Protein AF-A0A7S1M9E7-F1 (afdb_monomer)

Mean predicted aligned error: 18.15 Å

Organism: Alexandrium catenella (NCBI:txid2925)

Structure (mmCIF, N/CA/C/O backbone):
data_AF-A0A7S1M9E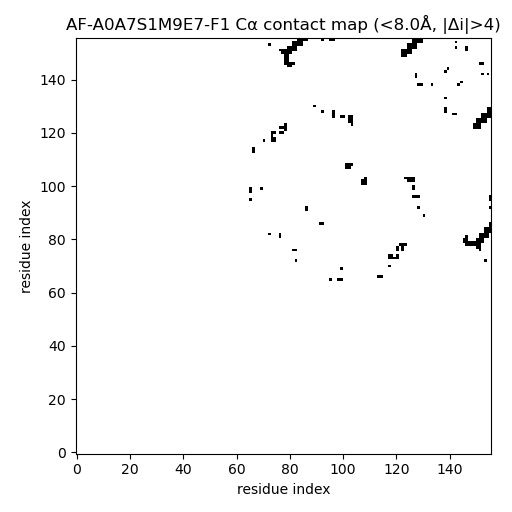7-F1
#
_entry.id   AF-A0A7S1M9E7-F1
#
loop_
_atom_site.group_PDB
_atom_site.id
_atom_site.type_symbol
_atom_site.label_atom_id
_atom_site.label_alt_id
_atom_site.label_comp_id
_atom_site.label_asym_id
_atom_site.label_entity_id
_atom_site.label_seq_id
_atom_site.pdbx_PDB_ins_code
_atom_site.Cartn_x
_atom_site.Cartn_y
_atom_site.Cartn_z
_atom_site.occupancy
_atom_site.B_iso_or_equiv
_atom_site.auth_seq_id
_atom_site.auth_comp_id
_atom_site.auth_asym_id
_atom_site.auth_atom_id
_atom_site.pdbx_PDB_model_num
ATOM 1 N N . GLY A 1 1 ? -31.223 43.263 -44.272 1.00 35.81 1 GLY A N 1
ATOM 2 C CA . GLY A 1 1 ? -32.328 42.816 -43.407 1.00 35.81 1 GLY A CA 1
ATOM 3 C C . GLY A 1 1 ? -31.852 42.963 -41.985 1.00 35.81 1 GLY A C 1
ATOM 4 O O . GLY A 1 1 ? -30.762 42.489 -41.713 1.00 35.81 1 GLY A O 1
ATOM 5 N N . THR A 1 2 ? -32.439 43.875 -41.202 1.00 35.94 2 THR A N 1
ATOM 6 C CA . THR A 1 2 ? -33.563 43.584 -40.271 1.00 35.94 2 THR A CA 1
ATOM 7 C C . THR A 1 2 ? -33.089 42.594 -39.204 1.00 35.94 2 THR A C 1
ATOM 9 O O . THR A 1 2 ? -32.901 41.430 -39.528 1.00 35.94 2 THR A O 1
ATOM 12 N N . GLY A 1 3 ? -32.706 43.029 -38.003 1.00 32.06 3 GLY A N 1
ATOM 13 C CA . GLY A 1 3 ? -33.583 43.596 -36.960 1.00 32.06 3 GLY A CA 1
ATOM 14 C C . GLY A 1 3 ? -33.792 42.491 -35.898 1.00 32.06 3 GLY A C 1
ATOM 15 O O . GLY A 1 3 ? -33.941 41.343 -36.288 1.00 32.06 3 GLY A O 1
ATOM 16 N N . GLY A 1 4 ? -33.756 42.703 -34.584 1.00 35.19 4 GLY A N 1
ATOM 17 C CA . GLY A 1 4 ? -33.837 43.937 -33.820 1.00 35.19 4 GLY A CA 1
ATOM 18 C C . GLY A 1 4 ? -33.342 43.794 -32.372 1.00 35.19 4 GLY A C 1
ATOM 19 O O . GLY A 1 4 ? -32.765 42.785 -31.974 1.00 35.19 4 GLY A O 1
ATOM 20 N N . GLN A 1 5 ? -33.543 44.899 -31.668 1.00 36.22 5 GLN A N 1
ATOM 21 C CA . GLN A 1 5 ? -33.181 45.273 -30.303 1.00 36.22 5 GLN A CA 1
ATOM 22 C C . GLN A 1 5 ? -34.168 44.775 -29.223 1.00 36.22 5 GLN A C 1
ATOM 24 O O . GLN A 1 5 ? -35.318 44.502 -29.551 1.00 36.22 5 GLN A O 1
ATOM 29 N N . 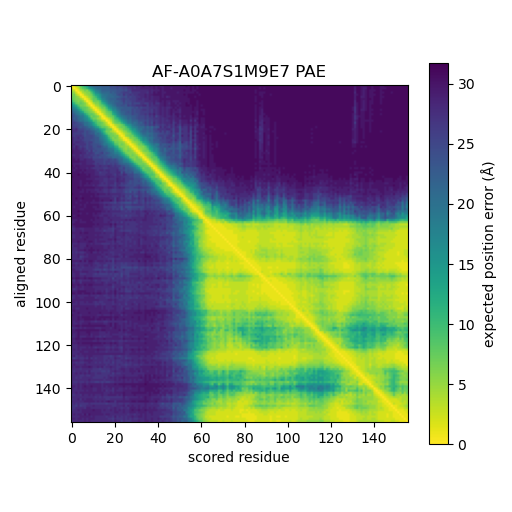GLU A 1 6 ? -33.691 44.852 -27.963 1.00 35.62 6 GLU A N 1
ATOM 30 C CA . GLU A 1 6 ? -34.425 45.182 -26.706 1.00 35.62 6 GLU A CA 1
ATOM 31 C C . GLU A 1 6 ? -35.397 44.110 -26.137 1.00 35.62 6 GLU A C 1
ATOM 33 O O . GLU A 1 6 ? -35.959 43.329 -26.889 1.00 35.62 6 GLU A O 1
ATOM 38 N N . ALA A 1 7 ? -35.634 43.931 -24.826 1.00 38.28 7 ALA A N 1
ATOM 39 C CA . ALA A 1 7 ? -35.449 44.745 -23.615 1.00 38.28 7 ALA A CA 1
ATOM 40 C C . ALA A 1 7 ? -35.492 43.857 -22.330 1.00 38.28 7 ALA A C 1
ATOM 42 O O . ALA A 1 7 ? -35.950 42.723 -22.412 1.00 38.28 7 ALA A O 1
ATOM 43 N N . GLU A 1 8 ? -35.023 44.416 -21.197 1.00 33.59 8 GLU A N 1
ATOM 44 C CA . GLU A 1 8 ? -35.604 44.435 -19.816 1.00 33.59 8 GLU A CA 1
ATOM 45 C C . GLU A 1 8 ? -36.246 43.154 -19.217 1.00 33.59 8 GLU A C 1
ATOM 47 O O . GLU A 1 8 ? -37.027 42.479 -19.863 1.00 33.59 8 GLU A O 1
ATOM 52 N N . GLY A 1 9 ? -36.062 42.746 -17.955 1.00 32.44 9 GLY A N 1
ATOM 53 C CA . GLY A 1 9 ? -35.545 43.344 -16.717 1.00 32.44 9 GLY A CA 1
ATOM 54 C C . GLY A 1 9 ? -35.519 42.262 -15.602 1.00 32.44 9 GLY A C 1
ATOM 55 O O . GLY A 1 9 ? -35.697 41.083 -15.912 1.00 32.44 9 GLY A O 1
ATOM 56 N N . PRO A 1 10 ? -35.242 42.610 -14.329 1.00 44.31 10 PRO A N 1
ATOM 57 C CA . PRO A 1 10 ? -35.042 41.654 -13.236 1.00 44.31 10 PRO A CA 1
ATOM 58 C C . PRO A 1 10 ? -36.361 41.319 -12.524 1.00 44.31 10 PRO A C 1
ATOM 60 O O . PRO A 1 10 ? -37.152 42.221 -12.269 1.00 44.31 10 PRO A O 1
ATOM 63 N N . GLU A 1 11 ? -36.569 40.058 -12.136 1.00 40.59 11 GLU A N 1
ATOM 64 C CA . GLU A 1 11 ? -37.666 39.680 -11.235 1.00 40.59 11 GLU A CA 1
ATOM 65 C C . GLU A 1 11 ? -37.175 38.842 -10.050 1.00 40.59 11 GLU A C 1
ATOM 67 O O . GLU A 1 11 ? -36.271 38.008 -10.142 1.00 40.59 11 GLU A O 1
ATOM 72 N N . GLU A 1 12 ? -37.773 39.200 -8.922 1.00 37.47 12 GLU A N 1
ATOM 73 C CA . GLU A 1 12 ? -37.492 38.875 -7.536 1.00 37.47 12 GLU A CA 1
ATOM 74 C C . GLU A 1 12 ? -37.941 37.467 -7.110 1.00 37.47 12 GLU A C 1
ATOM 76 O O . GLU A 1 12 ? -38.745 36.808 -7.758 1.00 37.47 12 GLU A O 1
ATOM 81 N N . GLU A 1 13 ? -37.435 37.082 -5.934 1.00 35.81 13 GLU A N 1
ATOM 82 C CA . GLU A 1 13 ? -38.103 36.261 -4.915 1.00 35.81 13 GLU A CA 1
ATOM 83 C C . GLU A 1 13 ? -38.623 34.859 -5.278 1.00 35.81 13 GLU A C 1
ATOM 85 O O . GLU A 1 13 ? -39.686 34.676 -5.857 1.00 35.81 13 GLU A O 1
ATOM 90 N N . GLN A 1 14 ? -37.988 33.849 -4.670 1.00 38.19 14 GLN A N 1
ATOM 91 C CA . GLN A 1 14 ? -38.665 33.065 -3.626 1.00 38.19 14 GLN A CA 1
ATOM 92 C C . GLN A 1 14 ? -37.669 32.204 -2.837 1.00 38.19 14 GLN A C 1
ATOM 94 O O . GLN A 1 14 ? -37.170 31.179 -3.296 1.00 38.19 14 GLN A O 1
ATOM 99 N N . ARG A 1 15 ? -37.406 32.623 -1.594 1.00 45.91 15 ARG A N 1
ATOM 100 C CA . ARG A 1 15 ? -37.022 31.718 -0.505 1.00 45.91 15 ARG A CA 1
ATOM 101 C C . ARG A 1 15 ? -38.308 31.127 0.083 1.00 45.91 15 ARG A C 1
ATOM 103 O O . ARG A 1 15 ? -39.185 31.907 0.441 1.00 45.91 15 ARG A O 1
ATOM 110 N N . PRO A 1 16 ? -38.381 29.815 0.337 1.00 40.53 16 PRO A N 1
ATOM 111 C CA . PRO A 1 16 ? -39.113 29.280 1.475 1.00 40.53 16 PRO A CA 1
ATOM 112 C C . PRO A 1 16 ? -38.089 28.993 2.585 1.00 40.53 16 PRO A C 1
ATOM 114 O O . PRO A 1 16 ? -37.098 28.299 2.386 1.00 40.53 16 PRO A O 1
ATOM 117 N N . ALA A 1 17 ? -38.127 29.752 3.673 1.00 39.59 17 ALA A N 1
ATOM 118 C CA . ALA A 1 17 ? -39.003 29.549 4.828 1.00 39.59 17 ALA A CA 1
ATOM 119 C C . ALA A 1 17 ? -38.323 28.646 5.868 1.00 39.59 17 ALA A C 1
ATOM 121 O O . ALA A 1 17 ? -38.347 27.420 5.826 1.00 39.59 17 ALA A O 1
ATOM 122 N N . ARG A 1 18 ? -37.678 29.367 6.783 1.00 38.03 18 ARG A N 1
ATOM 123 C CA . ARG A 1 18 ? -37.315 29.028 8.154 1.00 38.03 18 ARG A CA 1
ATOM 124 C C . ARG A 1 18 ? -38.392 28.125 8.780 1.00 38.03 18 ARG A C 1
ATOM 126 O O . ARG A 1 18 ? -39.527 28.554 8.940 1.00 38.03 18 ARG A O 1
ATOM 133 N N . GLY A 1 19 ? -38.032 26.887 9.103 1.00 37.19 19 GLY A N 1
ATOM 134 C CA . GLY A 1 19 ? -38.812 26.040 10.001 1.00 37.19 19 GLY A CA 1
ATOM 135 C C . GLY A 1 19 ? -38.362 26.309 11.428 1.00 37.19 19 GLY A C 1
ATOM 136 O O . GLY A 1 19 ? -37.414 25.689 11.900 1.00 37.19 19 GLY A O 1
ATOM 137 N N . GLU A 1 20 ? -38.993 27.293 12.060 1.00 35.62 20 GLU A N 1
ATOM 138 C CA . GLU A 1 20 ? -39.000 27.481 13.509 1.00 35.62 20 GLU A CA 1
ATOM 139 C C . GLU A 1 20 ? -39.679 26.254 14.138 1.00 35.62 20 GLU A C 1
ATOM 141 O O . GLU A 1 20 ? -40.846 25.986 13.863 1.00 35.62 20 GLU A O 1
ATOM 146 N N . PHE A 1 21 ? -38.946 25.473 14.936 1.00 39.34 21 PHE A N 1
ATOM 147 C CA . PHE A 1 21 ? -39.576 24.626 15.947 1.00 39.34 21 PHE A CA 1
ATOM 148 C C . PHE A 1 21 ? -39.706 25.494 17.193 1.00 39.34 21 PHE A C 1
ATOM 150 O O . PHE A 1 21 ? -38.745 25.678 17.938 1.00 39.34 21 PHE A O 1
ATOM 157 N N . ASP A 1 22 ? -40.879 26.112 17.283 1.00 38.34 22 ASP A N 1
ATOM 158 C CA . ASP A 1 22 ? -41.375 26.884 18.412 1.00 38.34 22 ASP A CA 1
ATOM 159 C C . ASP A 1 22 ? -41.719 25.956 19.585 1.00 38.34 22 ASP A C 1
ATOM 161 O O . ASP A 1 22 ? -42.107 24.795 19.412 1.00 38.34 22 ASP A O 1
ATOM 165 N N . ASP A 1 23 ? -41.502 26.531 20.758 1.00 43.00 23 ASP A N 1
ATOM 166 C CA . ASP A 1 23 ? -41.667 26.059 22.119 1.00 43.00 23 ASP A CA 1
ATOM 167 C C . ASP A 1 23 ? -42.886 25.181 22.420 1.00 43.00 23 ASP A C 1
ATOM 169 O O . ASP A 1 23 ? -44.011 25.442 21.998 1.00 43.00 23 ASP A O 1
ATOM 173 N N . SER A 1 24 ? -42.669 24.203 23.304 1.00 41.50 24 SER A N 1
ATOM 174 C CA . SER A 1 24 ? -43.598 23.878 24.396 1.00 41.50 24 SER A CA 1
ATOM 175 C C . SER A 1 24 ? -42.874 23.041 25.456 1.00 41.50 24 SER A C 1
ATOM 177 O O . SER A 1 24 ? -42.888 21.811 25.423 1.00 41.50 24 SER A O 1
ATOM 179 N N . ASP A 1 25 ? -42.236 23.736 26.395 1.00 44.47 25 ASP A N 1
ATOM 180 C CA . ASP A 1 25 ? -42.210 23.331 27.807 1.00 44.47 25 ASP A CA 1
ATOM 181 C C . ASP A 1 25 ? -43.653 23.468 28.351 1.00 44.47 25 ASP A C 1
ATOM 183 O O . ASP A 1 25 ? -44.397 24.337 27.872 1.00 44.47 25 ASP A O 1
ATOM 187 N N . PRO A 1 26 ? -44.101 22.641 29.310 1.00 43.59 26 PRO A N 1
ATOM 188 C CA . PRO A 1 26 ? -44.196 23.264 30.623 1.00 43.59 26 PRO A CA 1
ATOM 189 C C . PRO A 1 26 ? -43.911 22.343 31.822 1.00 43.59 26 PRO A C 1
ATOM 191 O O . PRO A 1 26 ? -44.320 21.181 31.884 1.00 43.59 26 PRO A O 1
ATOM 194 N N . SER A 1 27 ? -43.342 23.025 32.813 1.00 40.81 27 SER A N 1
ATOM 195 C CA . SER A 1 27 ? -43.774 23.157 34.211 1.00 40.81 27 SER A CA 1
ATOM 196 C C . SER A 1 27 ? -43.060 22.306 35.254 1.00 40.81 27 SER A C 1
ATOM 198 O O . SER A 1 27 ? -43.337 21.127 35.465 1.00 40.81 27 SER A O 1
ATOM 200 N N . GLU A 1 28 ? -42.177 23.022 35.949 1.00 42.78 28 GLU A N 1
ATOM 201 C CA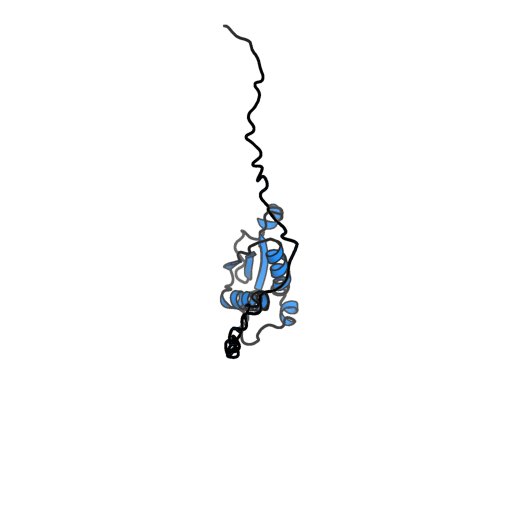 . GLU A 1 28 ? -42.024 23.053 37.402 1.00 42.78 28 GLU A CA 1
ATOM 202 C C . GLU A 1 28 ? -43.366 22.864 38.135 1.00 42.78 28 GLU A C 1
ATOM 204 O O . GLU A 1 28 ? -44.344 23.532 37.808 1.00 42.78 28 GLU A O 1
ATOM 209 N N . ASP A 1 29 ? -43.379 22.006 39.156 1.00 38.56 29 ASP A N 1
ATOM 210 C CA . ASP A 1 29 ? -44.375 22.030 40.229 1.00 38.56 29 ASP A CA 1
ATOM 211 C C . ASP A 1 29 ? -43.609 22.123 41.559 1.00 38.56 29 ASP A C 1
ATOM 213 O O . ASP A 1 29 ? -42.897 21.193 41.957 1.00 38.56 29 ASP A O 1
ATOM 217 N N . GLU A 1 30 ? -43.731 23.279 42.210 1.00 44.78 30 GLU A N 1
ATOM 218 C CA . GLU A 1 30 ? -43.391 23.535 43.611 1.00 44.78 30 GLU A CA 1
ATOM 219 C C . GLU A 1 30 ? -44.683 23.557 44.455 1.00 44.78 30 GLU A C 1
ATOM 221 O O . GLU A 1 30 ? -45.705 24.055 43.985 1.00 44.78 30 GLU A O 1
ATOM 226 N N . GLU A 1 31 ? -44.560 23.084 45.710 1.00 40.72 31 GLU A N 1
ATOM 227 C CA . GLU A 1 31 ? -45.425 23.347 46.891 1.00 40.72 31 GLU A CA 1
ATOM 228 C C . GLU A 1 31 ? -46.847 22.708 46.884 1.00 40.72 31 GLU A C 1
ATOM 230 O O . GLU A 1 31 ? -47.500 22.600 45.857 1.00 40.72 31 GLU A O 1
ATOM 235 N N . ASP A 1 32 ? -47.471 22.227 47.966 1.00 35.16 32 ASP A N 1
ATOM 236 C CA . ASP A 1 32 ? -47.183 22.111 49.401 1.00 35.16 32 ASP A CA 1
ATOM 237 C C . ASP A 1 32 ? -48.264 21.186 50.046 1.00 35.16 32 ASP A C 1
ATOM 239 O O . ASP A 1 32 ? -49.240 20.807 49.395 1.00 35.16 32 ASP A O 1
ATOM 243 N N . GLU A 1 33 ? -48.120 20.933 51.351 1.00 39.78 33 GLU A N 1
ATOM 244 C CA . GLU A 1 33 ? -49.140 20.524 52.348 1.00 39.78 33 GLU A CA 1
ATOM 245 C C . GLU A 1 33 ? -49.275 19.058 52.831 1.00 39.78 33 GLU A C 1
ATOM 247 O O . GLU A 1 33 ? -49.192 18.057 52.118 1.00 39.78 33 GLU A O 1
ATOM 252 N N . GLU A 1 34 ? -49.478 19.019 54.152 1.00 39.22 34 GLU A N 1
ATOM 253 C CA . GLU A 1 34 ? -49.385 17.948 55.136 1.00 39.22 34 GLU A CA 1
ATOM 254 C C . GLU A 1 34 ? -50.623 17.029 55.235 1.00 39.22 34 GLU A C 1
ATOM 256 O O . GLU A 1 34 ? -51.729 17.340 54.802 1.00 39.22 34 GLU A O 1
ATOM 261 N N . ASP A 1 35 ? -50.390 15.917 55.941 1.00 35.34 35 ASP A N 1
ATOM 262 C CA . ASP A 1 35 ? -51.326 15.102 56.724 1.00 35.34 35 ASP A CA 1
ATOM 263 C C . ASP A 1 35 ? -52.470 14.338 56.033 1.00 35.34 35 ASP A C 1
ATOM 265 O O . ASP A 1 35 ? -53.604 14.791 55.883 1.00 35.34 35 ASP A O 1
ATOM 269 N N . ALA A 1 36 ? -52.219 13.038 55.844 1.00 38.97 36 ALA A N 1
ATOM 270 C CA . ALA A 1 36 ? -53.178 12.005 56.232 1.00 38.97 36 ALA A CA 1
ATOM 271 C C . ALA A 1 36 ? -52.444 10.692 56.553 1.00 38.97 36 ALA A C 1
ATOM 273 O O . ALA A 1 36 ? -51.986 9.973 55.660 1.00 38.97 36 ALA A O 1
ATOM 274 N N . GLU A 1 37 ? -52.363 10.357 57.843 1.00 44.44 37 GLU A N 1
ATOM 275 C CA . GLU A 1 37 ? -52.029 9.013 58.309 1.00 44.44 37 GLU A CA 1
ATOM 276 C C . GLU A 1 37 ? -52.983 7.986 57.679 1.00 44.44 37 GLU A C 1
ATOM 278 O O . GLU A 1 37 ? -54.186 7.960 57.941 1.00 44.44 37 GLU A O 1
ATOM 283 N N . ALA A 1 38 ? -52.434 7.100 56.853 1.00 41.72 38 ALA A N 1
ATOM 284 C CA . ALA A 1 38 ? -53.099 5.878 56.434 1.00 41.72 38 ALA A CA 1
ATOM 285 C C . ALA A 1 38 ? -52.075 4.745 56.472 1.00 41.72 38 ALA A C 1
ATOM 287 O O . ALA A 1 38 ? -51.232 4.622 55.581 1.00 41.72 38 ALA A O 1
ATOM 288 N N . GLU A 1 39 ? -52.153 3.919 57.518 1.00 48.75 39 GLU A N 1
ATOM 289 C CA . GLU A 1 39 ? -51.437 2.650 57.632 1.00 48.75 39 GLU A CA 1
ATOM 290 C C . GLU A 1 39 ? -51.609 1.829 56.344 1.00 48.75 39 GLU A C 1
ATOM 292 O O . GLU A 1 39 ? -52.650 1.220 56.087 1.00 48.75 39 GLU A O 1
ATOM 297 N N . LYS A 1 40 ? -50.566 1.799 55.513 1.00 45.44 40 LYS A N 1
ATOM 298 C CA . LYS A 1 40 ? -50.452 0.882 54.382 1.00 45.44 40 LYS A CA 1
ATOM 299 C C . LYS A 1 40 ? -49.240 0.001 54.617 1.00 45.44 40 LYS A C 1
ATOM 301 O O . LYS A 1 40 ? -48.102 0.457 54.643 1.00 45.44 40 LYS A O 1
ATOM 306 N N . GLN A 1 41 ? -49.537 -1.276 54.828 1.00 44.22 41 GLN A N 1
ATOM 307 C CA . GLN A 1 41 ? -48.586 -2.368 54.980 1.00 44.22 41 GLN A CA 1
ATOM 308 C C . GLN A 1 41 ? -47.452 -2.254 53.957 1.00 44.22 41 GLN A C 1
ATOM 310 O O . GLN A 1 41 ? -47.691 -2.172 52.751 1.00 44.22 41 GLN A O 1
ATOM 315 N N . ALA A 1 42 ? -46.218 -2.260 54.459 1.00 40.81 42 ALA A N 1
ATOM 316 C CA . ALA A 1 42 ? -45.019 -2.230 53.643 1.00 40.81 42 ALA A CA 1
ATOM 317 C C . ALA A 1 42 ? -45.026 -3.405 52.644 1.00 40.81 42 ALA A C 1
ATOM 319 O O . ALA A 1 42 ? -45.122 -4.563 53.068 1.00 40.81 42 ALA A O 1
ATOM 320 N N . PRO A 1 43 ? -44.897 -3.163 51.328 1.00 46.34 43 PRO A N 1
ATOM 321 C CA . PRO A 1 43 ? -44.624 -4.241 50.399 1.00 46.34 43 PRO A CA 1
ATOM 322 C C . PRO A 1 43 ? -43.220 -4.767 50.704 1.00 46.34 43 PRO A C 1
ATOM 324 O O . PRO A 1 43 ? -42.241 -4.020 50.688 1.00 46.34 43 PRO A O 1
ATOM 327 N N . VAL A 1 44 ? -43.128 -6.062 51.004 1.00 56.66 44 VAL A N 1
ATOM 328 C CA . VAL A 1 44 ? -41.863 -6.787 51.146 1.00 56.66 44 VAL A CA 1
ATOM 329 C C . VAL A 1 44 ? -41.080 -6.624 49.841 1.00 56.66 44 VAL A C 1
ATOM 331 O O . VAL A 1 44 ? -41.361 -7.292 48.845 1.00 56.66 44 VAL A O 1
ATOM 334 N N . GLN A 1 45 ? -40.118 -5.700 49.836 1.00 53.78 45 GLN A N 1
ATOM 335 C CA . GLN A 1 45 ? -39.197 -5.493 48.727 1.00 53.78 45 GLN A CA 1
ATOM 336 C C . GLN A 1 45 ? -38.318 -6.738 48.609 1.00 53.78 45 GLN A C 1
ATOM 338 O O . GLN A 1 45 ? -37.389 -6.950 49.388 1.00 53.78 45 GLN A O 1
ATOM 343 N N . GLN A 1 46 ? -38.630 -7.598 47.642 1.00 61.25 46 GLN A N 1
ATOM 344 C CA . GLN A 1 46 ? -37.698 -8.640 47.236 1.00 61.25 46 GLN A CA 1
ATOM 345 C C . GLN A 1 46 ? -36.450 -7.958 46.657 1.00 61.25 46 GLN A C 1
ATOM 347 O O . GLN A 1 46 ? -36.595 -7.087 45.794 1.00 61.25 46 GLN A O 1
ATOM 352 N N . PRO A 1 47 ? -35.230 -8.328 47.084 1.00 54.12 47 PRO A N 1
ATOM 353 C CA . PRO A 1 47 ? -34.025 -7.749 46.517 1.00 54.12 47 PRO A CA 1
ATOM 3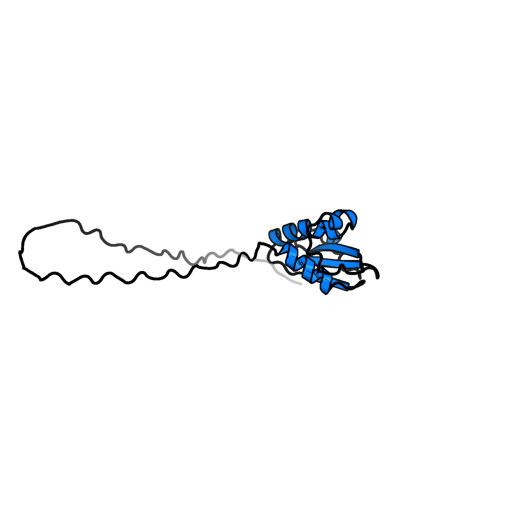54 C C . PRO A 1 47 ? -33.966 -8.103 45.030 1.00 54.12 47 PRO A C 1
ATOM 356 O O . PRO A 1 47 ? -33.960 -9.277 44.645 1.00 54.12 47 PRO A O 1
ATOM 359 N N . ALA A 1 48 ? -33.962 -7.069 44.188 1.00 60.72 48 ALA A N 1
ATOM 360 C CA . ALA A 1 48 ? -33.837 -7.206 42.749 1.00 60.72 48 ALA A CA 1
ATOM 361 C C . ALA A 1 48 ? -32.587 -8.037 42.430 1.00 60.72 48 ALA A C 1
ATOM 363 O O . ALA A 1 48 ? -31.470 -7.685 42.814 1.00 60.72 48 ALA A O 1
ATOM 364 N N . LYS A 1 49 ? -32.777 -9.167 41.739 1.00 58.22 49 LYS A N 1
ATOM 365 C CA . LYS A 1 49 ? -31.667 -10.018 41.294 1.00 58.22 49 LYS A CA 1
ATOM 366 C C . LYS A 1 49 ? -30.686 -9.156 40.488 1.00 58.22 49 LYS A C 1
ATOM 368 O O . LYS A 1 49 ? -31.139 -8.428 39.599 1.00 58.22 49 LYS A O 1
ATOM 373 N N . PRO A 1 50 ? -29.370 -9.231 40.754 1.00 54.53 50 PRO A N 1
ATOM 374 C CA . PRO A 1 50 ? -28.403 -8.385 40.076 1.00 54.53 50 PRO A CA 1
ATOM 375 C C . PRO A 1 50 ? -28.461 -8.670 38.576 1.00 54.53 50 PRO A C 1
ATOM 377 O O . PRO A 1 50 ? -28.212 -9.794 38.126 1.00 54.53 50 PRO A O 1
ATOM 380 N N . LYS A 1 51 ? -28.831 -7.650 37.795 1.00 62.66 51 LYS A N 1
ATOM 381 C CA . LYS A 1 51 ? -28.764 -7.703 36.337 1.00 62.66 51 LYS A CA 1
ATOM 382 C C . LYS A 1 51 ? -27.298 -7.924 35.977 1.00 62.66 51 LYS A C 1
ATOM 384 O O . LYS A 1 51 ? -26.480 -7.027 36.143 1.00 62.66 51 LYS A O 1
ATOM 389 N N . ARG A 1 52 ? -26.959 -9.131 35.516 1.00 63.16 52 ARG A N 1
ATOM 390 C CA . ARG A 1 52 ? -25.658 -9.424 34.907 1.00 63.16 52 ARG A CA 1
ATOM 391 C C . ARG A 1 52 ? -25.486 -8.482 33.721 1.00 63.16 52 ARG A C 1
ATOM 393 O O . ARG A 1 52 ? -26.080 -8.707 32.668 1.00 63.16 52 ARG A O 1
ATOM 400 N N . TRP A 1 53 ? -24.707 -7.423 33.909 1.00 66.06 53 TRP A N 1
ATOM 401 C CA . TRP A 1 53 ? -24.256 -6.577 32.817 1.00 66.06 53 TRP A CA 1
ATOM 402 C C . TRP A 1 53 ? -23.429 -7.466 31.897 1.00 66.06 53 TRP A C 1
ATOM 404 O O . TRP A 1 53 ? -22.390 -8.002 32.291 1.00 66.06 53 TRP A O 1
ATOM 414 N N . ARG A 1 54 ? -23.949 -7.725 30.694 1.00 65.88 54 ARG A N 1
ATOM 415 C CA . ARG A 1 54 ? -23.136 -8.328 29.643 1.00 65.88 54 ARG A CA 1
ATOM 416 C C . ARG A 1 54 ? -22.007 -7.334 29.406 1.00 65.88 54 ARG A C 1
ATOM 418 O O . ARG A 1 54 ? -22.288 -6.164 29.173 1.00 65.88 54 ARG A O 1
ATOM 425 N N . LYS A 1 55 ? -20.755 -7.779 29.525 1.00 70.75 55 LYS A N 1
ATOM 426 C CA . LYS A 1 55 ? -19.630 -6.972 29.055 1.00 70.75 55 LYS A CA 1
ATOM 427 C C . LYS A 1 55 ? -19.887 -6.696 27.578 1.00 70.75 55 LYS A C 1
ATOM 429 O O . LYS A 1 55 ? -19.914 -7.640 26.791 1.00 70.75 55 LYS A O 1
ATOM 434 N N . GLU A 1 56 ? -20.123 -5.438 27.235 1.00 64.44 56 GLU A N 1
ATOM 435 C CA . GLU A 1 56 ? -20.002 -4.977 25.860 1.00 64.44 56 GLU A CA 1
ATOM 436 C C . GLU A 1 56 ? -18.558 -5.231 25.445 1.00 64.44 56 GLU A C 1
ATOM 438 O O . GLU A 1 56 ? -17.619 -4.622 25.954 1.00 64.44 56 GLU A O 1
ATOM 443 N N . VAL A 1 57 ? -18.375 -6.235 24.596 1.00 66.81 57 VAL A N 1
ATOM 444 C CA . VAL A 1 57 ? -17.106 -6.465 23.922 1.00 66.81 57 VAL A CA 1
ATOM 445 C C . VAL A 1 57 ? -17.145 -5.551 22.708 1.00 66.81 57 VAL A C 1
ATOM 447 O O . VAL A 1 57 ? -17.761 -5.900 21.703 1.00 66.81 57 VAL A O 1
ATOM 450 N N . SER A 1 58 ? -16.558 -4.358 22.814 1.00 64.00 58 SER A N 1
ATOM 451 C CA . SER A 1 58 ? -16.288 -3.560 21.623 1.00 64.00 58 SER A CA 1
ATOM 452 C C . SER A 1 58 ? -15.121 -4.219 20.881 1.00 64.00 58 SER A C 1
ATOM 454 O O . SER A 1 58 ? -14.058 -4.438 21.472 1.00 64.00 58 SER A O 1
ATOM 456 N N . PRO A 1 59 ? -15.292 -4.622 19.612 1.00 57.62 59 PRO A N 1
ATOM 457 C CA . PRO A 1 59 ? -14.174 -5.122 18.835 1.00 57.62 59 PRO A CA 1
ATOM 458 C C . PRO A 1 59 ? -13.193 -3.962 18.633 1.00 57.62 59 PRO A C 1
ATOM 460 O O . PRO A 1 59 ? -13.549 -2.917 18.091 1.00 57.62 59 PRO A O 1
ATOM 463 N N . ALA A 1 60 ? -11.955 -4.127 19.093 1.00 63.75 60 ALA A N 1
ATOM 464 C CA . ALA A 1 60 ? -10.883 -3.169 18.851 1.00 63.75 60 ALA A CA 1
ATOM 465 C C . ALA A 1 60 ? -10.357 -3.342 17.415 1.00 63.75 60 ALA A C 1
ATOM 467 O O . ALA A 1 60 ? -9.229 -3.777 17.224 1.00 63.75 60 ALA A O 1
ATOM 468 N N . ILE A 1 61 ? -11.201 -3.049 16.416 1.00 63.84 61 ILE A N 1
ATOM 469 C CA . ILE A 1 61 ? -10.933 -3.298 14.984 1.00 63.84 61 ILE A CA 1
ATOM 470 C C . ILE A 1 61 ? -9.661 -2.576 14.511 1.00 63.84 61 ILE A C 1
ATOM 472 O O . ILE A 1 61 ? -8.937 -3.101 13.675 1.00 63.84 61 ILE A O 1
ATOM 476 N N . LEU A 1 62 ? -9.354 -1.410 15.087 1.00 64.25 62 LEU A N 1
ATOM 477 C CA . LEU A 1 62 ? -8.158 -0.631 14.749 1.00 64.25 62 LEU A CA 1
ATOM 478 C C . LEU A 1 62 ? -6.852 -1.301 15.204 1.00 64.25 62 LEU A C 1
ATOM 480 O O . LEU A 1 62 ? -5.797 -1.052 14.632 1.00 64.25 62 LEU A O 1
ATOM 484 N N . ARG A 1 63 ? -6.893 -2.158 16.233 1.00 70.94 63 ARG A N 1
ATOM 485 C CA . ARG A 1 63 ? -5.687 -2.801 16.759 1.00 70.94 63 ARG A CA 1
ATOM 486 C C . ARG A 1 63 ? -5.397 -4.073 15.964 1.00 70.94 63 ARG A C 1
ATOM 488 O O . ARG A 1 63 ? -6.103 -5.064 16.130 1.00 70.94 63 ARG A O 1
ATOM 495 N N . GLY A 1 64 ? -4.328 -4.054 15.172 1.00 77.81 64 GLY A N 1
ATOM 496 C CA . GLY A 1 64 ? -3.914 -5.183 14.334 1.00 77.81 64 GLY A CA 1
ATOM 497 C C . GLY A 1 64 ? -4.414 -5.105 12.892 1.00 77.81 64 GLY A C 1
ATOM 498 O O . GLY A 1 64 ? -4.300 -6.094 12.171 1.00 77.81 64 GLY A O 1
ATOM 499 N N . LEU A 1 65 ? -4.974 -3.963 12.468 1.00 83.12 65 LEU A N 1
ATOM 500 C CA . LEU A 1 65 ? -5.305 -3.720 11.062 1.00 83.12 65 LEU A CA 1
ATOM 501 C C . LEU A 1 65 ? -4.048 -3.798 10.187 1.00 83.12 65 LEU A C 1
ATOM 503 O O . LEU A 1 65 ? -4.067 -4.444 9.149 1.00 83.12 65 LEU A O 1
ATOM 507 N N . ASP A 1 66 ? -2.957 -3.197 10.645 1.00 84.75 66 ASP A N 1
ATOM 508 C CA . ASP A 1 66 ? -1.622 -3.272 10.057 1.00 84.75 66 ASP A CA 1
ATOM 509 C C . ASP A 1 66 ? -1.145 -4.717 9.860 1.00 84.75 66 ASP A C 1
ATOM 511 O O . ASP A 1 66 ? -0.725 -5.097 8.767 1.00 84.75 66 ASP A O 1
ATOM 515 N N . ILE A 1 67 ? -1.290 -5.544 10.899 1.00 86.12 67 ILE A N 1
ATOM 516 C CA . ILE A 1 67 ? -0.918 -6.964 10.873 1.00 86.12 67 ILE A CA 1
ATOM 517 C C . ILE A 1 67 ? -1.785 -7.723 9.865 1.00 86.12 67 ILE A C 1
ATOM 519 O O . ILE A 1 67 ? -1.265 -8.461 9.030 1.00 86.12 67 ILE A O 1
ATOM 523 N N . LEU A 1 68 ? -3.104 -7.519 9.917 1.00 87.00 68 LEU A N 1
ATOM 524 C CA . LEU A 1 68 ? -4.050 -8.176 9.019 1.00 87.00 68 LEU A CA 1
ATOM 525 C C . LEU A 1 68 ? -3.801 -7.787 7.560 1.00 87.00 68 LEU A C 1
ATOM 527 O O . LEU A 1 68 ? -3.824 -8.648 6.684 1.00 87.00 68 LEU A O 1
ATOM 531 N N . VAL A 1 69 ? -3.578 -6.501 7.286 1.00 90.31 69 VAL A N 1
ATOM 532 C CA . VAL A 1 69 ? -3.313 -6.012 5.932 1.00 90.31 69 VAL A CA 1
ATOM 533 C C . VAL A 1 69 ? -2.009 -6.600 5.409 1.00 90.31 69 VAL A C 1
ATOM 535 O O . VAL A 1 69 ? -2.000 -7.111 4.292 1.00 90.31 69 VAL A O 1
ATOM 538 N N . TYR A 1 70 ? -0.938 -6.605 6.207 1.00 88.62 70 TYR A N 1
ATOM 539 C CA . TYR A 1 70 ? 0.314 -7.250 5.813 1.00 88.62 70 TYR A CA 1
ATOM 540 C C . TYR A 1 70 ? 0.125 -8.738 5.502 1.00 88.62 70 TYR A C 1
ATOM 542 O O . TYR A 1 70 ? 0.602 -9.234 4.481 1.00 88.62 70 TYR A O 1
ATOM 550 N N . GLU A 1 71 ? -0.599 -9.455 6.359 1.00 89.25 71 GLU A N 1
ATOM 551 C CA . GLU A 1 71 ? -0.870 -10.880 6.194 1.00 89.25 71 GLU A CA 1
ATOM 552 C C . GLU A 1 71 ? -1.712 -11.161 4.938 1.00 89.25 71 GLU A C 1
ATOM 554 O O . GLU A 1 71 ? -1.460 -12.134 4.222 1.00 89.25 71 GLU A O 1
ATOM 559 N N . LEU A 1 72 ? -2.686 -10.298 4.637 1.00 91.06 72 LEU A N 1
ATOM 560 C CA . LEU A 1 72 ? -3.475 -10.368 3.411 1.00 91.06 72 LEU A CA 1
ATOM 561 C C . LEU A 1 72 ? -2.603 -10.111 2.184 1.00 91.06 72 LEU A C 1
ATOM 563 O O . LEU A 1 72 ? -2.590 -10.952 1.288 1.00 91.06 72 LEU A O 1
ATOM 567 N N . ILE A 1 73 ? -1.847 -9.008 2.166 1.00 92.25 73 ILE A N 1
ATOM 568 C CA . ILE A 1 73 ? -0.931 -8.656 1.074 1.00 92.25 73 ILE A CA 1
ATOM 569 C C . ILE A 1 73 ? 0.037 -9.810 0.822 1.00 92.25 73 ILE A C 1
ATOM 571 O O . ILE A 1 73 ? 0.118 -10.299 -0.298 1.00 92.25 73 ILE A O 1
ATOM 575 N N . SER A 1 74 ? 0.694 -10.321 1.862 1.00 90.06 74 SER A N 1
ATOM 576 C CA . SER A 1 74 ? 1.686 -11.396 1.748 1.00 90.06 74 SER A CA 1
ATOM 577 C C . SER A 1 74 ? 1.118 -12.692 1.165 1.00 90.06 74 SER A C 1
ATOM 579 O O . SER A 1 74 ? 1.838 -13.444 0.513 1.00 90.06 74 SER A O 1
ATOM 581 N N . ARG A 1 75 ? -0.175 -12.968 1.377 1.00 90.69 75 ARG A N 1
ATOM 582 C CA . ARG A 1 75 ? -0.841 -14.172 0.854 1.00 90.69 75 ARG A CA 1
ATOM 583 C C . ARG A 1 75 ? -1.377 -14.025 -0.559 1.00 90.69 75 ARG A C 1
ATOM 585 O O . ARG A 1 75 ? -1.471 -15.030 -1.260 1.00 90.69 75 ARG A O 1
ATOM 592 N N . VAL A 1 76 ? -1.802 -12.824 -0.941 1.00 92.12 76 VAL A N 1
ATOM 593 C CA . VAL A 1 76 ? -2.426 -12.582 -2.251 1.00 92.12 76 VAL A CA 1
ATOM 594 C C . VAL A 1 76 ? -1.452 -12.007 -3.270 1.00 92.12 76 VAL A C 1
ATOM 596 O O . VAL A 1 76 ? -1.742 -12.066 -4.459 1.00 92.12 76 VAL A O 1
ATOM 599 N N . ALA A 1 77 ? -0.316 -11.464 -2.828 1.00 93.00 77 ALA A N 1
ATOM 600 C CA . ALA A 1 77 ? 0.660 -10.842 -3.704 1.00 93.00 77 ALA A CA 1
ATOM 601 C C . ALA A 1 77 ? 1.230 -11.837 -4.710 1.00 93.00 77 ALA A C 1
ATOM 603 O O . ALA A 1 77 ? 1.768 -12.889 -4.353 1.00 93.00 77 ALA A O 1
ATOM 604 N N . GLN A 1 78 ? 1.145 -11.448 -5.977 1.00 91.75 78 GLN A N 1
ATOM 605 C CA . GLN A 1 78 ? 1.800 -12.118 -7.084 1.00 91.75 78 GLN A CA 1
ATOM 606 C C . GLN A 1 78 ? 2.676 -11.101 -7.826 1.00 91.75 78 GLN A C 1
ATOM 608 O O . GLN A 1 78 ? 2.261 -9.951 -8.007 1.00 91.75 78 GLN A O 1
ATOM 613 N N . PRO A 1 79 ? 3.891 -11.489 -8.252 1.00 93.00 79 PRO A N 1
ATOM 614 C CA . PRO A 1 79 ? 4.724 -10.628 -9.080 1.00 93.00 79 PRO A CA 1
ATOM 615 C C . PRO A 1 79 ? 3.993 -10.227 -10.369 1.00 93.00 79 PRO A C 1
ATOM 617 O O . PRO A 1 79 ? 3.386 -11.074 -11.025 1.00 93.00 79 PRO A O 1
ATOM 620 N N . GLY A 1 80 ? 4.068 -8.953 -10.754 1.00 91.69 80 GLY A N 1
ATOM 621 C CA . GLY A 1 80 ? 3.379 -8.428 -11.935 1.00 91.69 80 GLY A CA 1
ATOM 622 C C . GLY A 1 80 ? 1.913 -8.039 -11.705 1.00 91.69 80 GLY A C 1
ATOM 623 O O . GLY A 1 80 ? 1.275 -7.545 -12.634 1.00 91.69 80 GLY A O 1
ATOM 624 N N . GLU A 1 81 ? 1.373 -8.226 -10.495 1.00 91.31 81 GLU A N 1
ATOM 625 C CA . GLU A 1 81 ? -0.009 -7.876 -10.149 1.00 91.31 81 GLU A CA 1
ATOM 626 C C . GLU A 1 81 ? -0.102 -6.681 -9.189 1.00 91.31 81 GLU A C 1
ATOM 628 O O . GLU A 1 81 ? 0.847 -6.315 -8.489 1.00 91.31 81 GLU A O 1
ATOM 633 N N . GLY A 1 82 ? -1.272 -6.037 -9.192 1.00 91.75 82 GLY A N 1
ATOM 634 C CA . GLY A 1 82 ? -1.603 -4.917 -8.318 1.00 91.75 82 GLY A CA 1
ATOM 635 C C . GLY A 1 82 ? -2.709 -5.289 -7.336 1.00 91.75 82 GLY A C 1
ATOM 636 O O . GLY A 1 82 ? -3.738 -5.837 -7.729 1.00 91.75 82 GLY A O 1
ATOM 637 N N . ILE A 1 83 ? -2.518 -4.956 -6.064 1.00 93.25 83 ILE A N 1
ATOM 638 C CA . ILE A 1 83 ? -3.507 -5.098 -4.998 1.00 93.25 83 ILE A CA 1
ATOM 639 C C . ILE A 1 83 ? -4.107 -3.719 -4.743 1.00 93.25 83 ILE A C 1
ATOM 641 O O . ILE A 1 83 ? -3.388 -2.807 -4.347 1.00 93.25 83 ILE A O 1
ATOM 645 N N . LEU A 1 84 ? -5.415 -3.569 -4.947 1.00 92.94 84 LEU A N 1
ATOM 646 C CA . LEU A 1 84 ? -6.143 -2.327 -4.680 1.00 92.94 84 LEU A CA 1
ATOM 647 C C . LEU A 1 84 ? -6.920 -2.439 -3.363 1.00 92.94 84 LEU A C 1
ATOM 649 O O . LEU A 1 84 ? -7.782 -3.310 -3.225 1.00 92.94 84 LEU A O 1
ATOM 653 N N . ILE A 1 85 ? -6.625 -1.558 -2.410 1.00 92.75 85 ILE A N 1
ATOM 654 C CA . ILE A 1 85 ? -7.219 -1.538 -1.071 1.00 92.75 85 ILE A CA 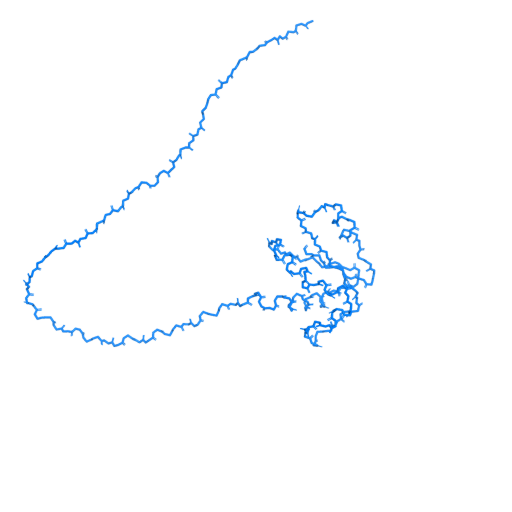1
ATOM 655 C C . ILE A 1 85 ? -8.065 -0.276 -0.934 1.00 92.75 85 ILE A C 1
ATOM 657 O O . ILE A 1 85 ? -7.542 0.826 -0.887 1.00 92.75 85 ILE A O 1
ATOM 661 N N . PHE A 1 86 ? -9.385 -0.430 -0.833 1.00 91.94 86 PHE A N 1
ATOM 662 C CA . PHE A 1 86 ? -10.278 0.709 -0.630 1.00 91.94 86 PHE A CA 1
ATOM 663 C C . PHE A 1 86 ? -10.374 1.081 0.848 1.00 91.94 86 PHE A C 1
ATOM 665 O O . PHE A 1 86 ? -10.791 0.267 1.676 1.00 91.94 86 PHE A O 1
ATOM 672 N N . LEU A 1 87 ? -10.058 2.336 1.155 1.00 89.94 87 LEU A N 1
ATOM 673 C CA . LEU A 1 87 ? -10.162 2.920 2.488 1.00 89.94 87 LEU A CA 1
ATOM 674 C C . LEU A 1 87 ? -11.166 4.087 2.501 1.00 89.94 87 LEU A C 1
ATOM 676 O O . LEU A 1 87 ? -11.382 4.730 1.473 1.00 89.94 87 LEU A O 1
ATOM 680 N N . PRO A 1 88 ? -11.823 4.357 3.645 1.00 86.69 88 PRO A N 1
ATOM 681 C CA . PRO A 1 88 ? -12.931 5.312 3.715 1.00 86.69 88 PRO A CA 1
ATOM 682 C C . PRO A 1 88 ? -12.506 6.785 3.600 1.00 86.69 88 PRO A C 1
ATOM 684 O O . PRO A 1 88 ? -13.342 7.620 3.252 1.00 86.69 88 PRO A O 1
ATOM 687 N N . GLY A 1 89 ? -11.246 7.121 3.886 1.00 87.19 89 GLY A N 1
ATOM 688 C CA . GLY A 1 89 ? -10.774 8.501 3.911 1.00 87.19 89 GLY A CA 1
ATOM 689 C C . GLY A 1 89 ? -9.255 8.636 3.822 1.00 87.19 89 GLY A C 1
ATOM 690 O O . GLY A 1 89 ? -8.505 7.671 3.951 1.00 87.19 89 GLY A O 1
ATOM 691 N N . ILE A 1 90 ? -8.794 9.872 3.593 1.00 87.56 90 ILE A N 1
ATOM 692 C CA . ILE A 1 90 ? -7.361 10.181 3.446 1.00 87.56 90 ILE A CA 1
ATOM 693 C C . ILE A 1 90 ? -6.553 9.952 4.721 1.00 87.56 90 ILE A C 1
ATOM 695 O O . ILE A 1 90 ? -5.356 9.685 4.640 1.00 87.56 90 ILE A O 1
ATOM 699 N N . GLY A 1 91 ? -7.188 10.059 5.891 1.00 88.75 91 GLY A N 1
ATOM 700 C CA . GLY A 1 91 ? -6.528 9.801 7.169 1.00 88.75 91 GLY A CA 1
ATOM 701 C C . GLY A 1 91 ? -6.077 8.347 7.254 1.00 88.75 91 GLY A C 1
ATOM 702 O O . GLY A 1 91 ? -4.897 8.082 7.459 1.00 88.75 91 GLY A O 1
ATOM 703 N N . GLU A 1 92 ? -6.998 7.426 6.981 1.00 88.94 92 GLU A N 1
ATOM 704 C CA . GLU A 1 92 ? -6.747 5.987 6.968 1.00 88.94 92 GLU A CA 1
ATOM 705 C C . GLU A 1 92 ? -5.761 5.592 5.863 1.00 88.94 92 GLU A C 1
ATOM 707 O O . GLU A 1 92 ? -4.884 4.762 6.088 1.00 88.94 92 GLU A O 1
ATOM 712 N N . ILE A 1 93 ? -5.874 6.209 4.680 1.00 90.31 93 ILE A N 1
ATOM 713 C CA . ILE A 1 93 ? -4.929 6.007 3.571 1.00 90.31 93 ILE A CA 1
ATOM 714 C C . ILE A 1 93 ? -3.511 6.387 3.994 1.00 90.31 93 ILE A C 1
ATOM 716 O O . ILE A 1 93 ? -2.578 5.619 3.774 1.00 90.31 93 ILE A O 1
ATOM 720 N N . THR A 1 94 ? -3.344 7.555 4.616 1.00 89.94 94 THR A N 1
ATOM 721 C CA . THR A 1 94 ? -2.028 8.044 5.047 1.00 89.94 94 THR A CA 1
ATOM 722 C C . THR A 1 94 ? -1.449 7.155 6.148 1.00 89.94 94 THR A C 1
ATOM 724 O O . THR A 1 94 ? -0.291 6.757 6.059 1.00 89.94 94 THR A O 1
ATOM 727 N N . GLU A 1 95 ? -2.258 6.781 7.142 1.00 90.19 95 GLU A N 1
ATOM 728 C CA . GLU A 1 95 ? -1.845 5.898 8.240 1.00 90.19 95 GLU A CA 1
ATOM 729 C C . GLU A 1 95 ? -1.408 4.514 7.733 1.00 90.19 95 GLU A C 1
ATOM 731 O O . GLU A 1 95 ? -0.349 4.000 8.115 1.00 90.19 95 GLU A O 1
ATOM 736 N N . LEU A 1 96 ? -2.184 3.914 6.823 1.00 90.50 96 LEU A N 1
ATOM 737 C CA . LEU A 1 96 ? -1.832 2.620 6.251 1.00 90.50 96 LEU A CA 1
ATOM 738 C C . LEU A 1 96 ? -0.620 2.725 5.318 1.00 90.50 96 LEU A C 1
ATOM 740 O O . LEU A 1 96 ? 0.244 1.854 5.357 1.00 90.50 96 LEU A O 1
ATOM 744 N N . HIS A 1 97 ? -0.509 3.797 4.532 1.00 91.69 97 HIS A N 1
ATOM 745 C CA . HIS A 1 97 ? 0.657 4.053 3.688 1.00 91.69 97 HIS A CA 1
ATOM 746 C C . HIS A 1 97 ? 1.947 4.112 4.512 1.00 91.69 97 HIS A C 1
ATOM 748 O O . HIS A 1 97 ? 2.910 3.427 4.181 1.00 91.69 97 HIS A O 1
ATOM 754 N N . GLU A 1 98 ? 1.965 4.863 5.617 1.00 90.62 98 GLU A N 1
ATOM 755 C CA . GLU A 1 98 ? 3.124 4.939 6.516 1.00 90.62 98 GLU A CA 1
ATOM 756 C C . GLU A 1 98 ? 3.488 3.575 7.112 1.00 90.62 98 GLU A C 1
ATOM 758 O O . GLU A 1 98 ? 4.670 3.252 7.262 1.00 90.62 98 GLU A O 1
ATOM 763 N N . THR A 1 99 ? 2.474 2.761 7.403 1.00 89.25 99 THR A N 1
ATOM 764 C CA . THR A 1 99 ? 2.647 1.414 7.952 1.00 89.25 99 THR A CA 1
ATOM 765 C C . THR A 1 99 ? 3.188 0.424 6.919 1.00 89.25 99 THR A C 1
ATOM 767 O O . THR A 1 99 ? 3.979 -0.451 7.265 1.00 89.25 99 THR A O 1
ATOM 770 N N . LEU A 1 100 ? 2.796 0.560 5.651 1.00 90.94 100 LEU A N 1
ATOM 771 C CA . LEU A 1 100 ? 3.237 -0.305 4.554 1.00 90.94 100 LEU A CA 1
ATOM 772 C C . LEU A 1 100 ? 4.523 0.187 3.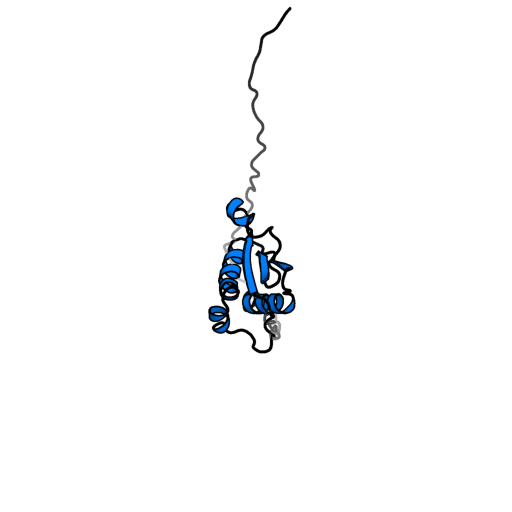879 1.00 90.94 100 LEU A C 1
ATOM 774 O O . LEU A 1 100 ? 5.174 -0.594 3.194 1.00 90.94 100 LEU A O 1
ATOM 778 N N . LEU A 1 101 ? 4.935 1.437 4.100 1.00 89.69 101 LEU A N 1
ATOM 779 C CA . LEU A 1 101 ? 6.155 2.017 3.530 1.00 89.69 101 LEU A CA 1
ATOM 780 C C . LEU A 1 101 ? 7.424 1.170 3.763 1.00 89.69 101 LEU A C 1
ATOM 782 O O . LEU A 1 101 ? 8.251 1.079 2.857 1.00 89.69 101 LEU A O 1
ATOM 786 N N . PRO A 1 102 ? 7.632 0.523 4.928 1.00 89.75 102 PRO A N 1
ATOM 787 C CA . PRO A 1 102 ? 8.788 -0.346 5.111 1.00 89.75 102 PRO A CA 1
ATOM 788 C C . PRO A 1 102 ? 8.782 -1.590 4.211 1.00 89.75 102 PRO A C 1
ATOM 790 O O . PRO A 1 102 ? 9.842 -2.172 4.041 1.00 89.75 102 PRO A O 1
ATOM 793 N N . LEU A 1 103 ? 7.649 -1.997 3.623 1.00 87.12 103 LEU A N 1
ATOM 794 C CA . LEU A 1 103 ? 7.587 -3.145 2.703 1.00 87.12 103 LEU A CA 1
ATOM 795 C C . LEU A 1 103 ? 8.348 -2.913 1.399 1.00 87.12 103 LEU A C 1
ATOM 797 O O . LEU A 1 103 ? 8.748 -3.871 0.739 1.00 87.12 103 LEU A O 1
ATOM 801 N N . GLU A 1 104 ? 8.562 -1.653 1.025 1.00 89.69 104 GLU A N 1
ATOM 802 C CA . GLU A 1 104 ? 9.348 -1.305 -0.159 1.00 89.69 104 GLU A CA 1
ATOM 803 C C . GLU A 1 104 ? 10.843 -1.607 0.019 1.00 89.69 104 GLU A C 1
ATOM 805 O O . GLU A 1 104 ? 11.573 -1.760 -0.961 1.00 89.69 104 GLU A O 1
ATOM 810 N N . ASP A 1 105 ? 11.305 -1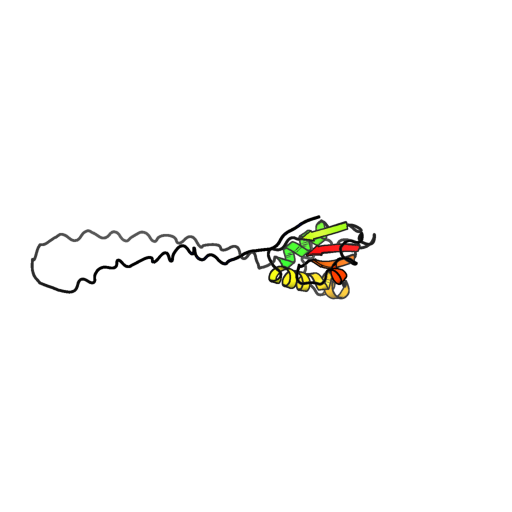.711 1.269 1.00 86.31 105 ASP A N 1
ATOM 811 C CA . ASP A 1 105 ? 12.703 -1.914 1.620 1.00 86.31 105 ASP A CA 1
ATOM 812 C C . ASP A 1 105 ? 12.860 -3.155 2.505 1.00 86.31 105 ASP A C 1
ATOM 814 O O . ASP A 1 105 ? 12.425 -3.201 3.654 1.00 86.31 105 ASP A O 1
ATOM 818 N N . THR A 1 106 ? 13.557 -4.162 1.981 1.00 78.56 106 THR A N 1
ATOM 819 C CA . THR A 1 106 ? 13.741 -5.445 2.673 1.00 78.56 106 THR A CA 1
ATOM 820 C C . THR A 1 106 ? 14.473 -5.289 4.012 1.00 78.56 106 THR A C 1
ATOM 822 O O . THR A 1 106 ? 14.179 -6.031 4.950 1.00 78.56 106 THR A O 1
ATOM 825 N N . ASP A 1 107 ? 15.373 -4.309 4.140 1.00 81.00 107 ASP A N 1
ATOM 826 C CA . ASP A 1 107 ? 16.088 -4.060 5.395 1.00 81.00 107 ASP A CA 1
ATOM 827 C C . ASP A 1 107 ? 15.159 -3.438 6.447 1.00 81.00 107 ASP A C 1
ATOM 829 O O . ASP A 1 107 ? 15.232 -3.769 7.632 1.00 81.00 107 ASP A O 1
ATOM 833 N N . ARG A 1 108 ? 14.238 -2.564 6.023 1.00 82.44 108 ARG A N 1
ATOM 834 C CA . ARG A 1 108 ? 13.255 -1.937 6.920 1.00 82.44 108 ARG A CA 1
ATOM 835 C C . ARG A 1 108 ? 12.146 -2.906 7.309 1.00 82.44 108 ARG A C 1
ATOM 837 O O . ARG A 1 108 ? 11.742 -2.911 8.471 1.00 82.44 108 ARG A O 1
ATOM 844 N N . GLU A 1 109 ? 11.700 -3.746 6.380 1.00 80.69 109 GLU A N 1
ATOM 845 C CA . GLU A 1 109 ? 10.731 -4.811 6.640 1.00 80.69 109 GLU A CA 1
ATOM 846 C C . GLU A 1 109 ? 11.252 -5.800 7.693 1.00 80.69 109 GLU A C 1
ATOM 848 O O . GLU A 1 109 ? 10.503 -6.200 8.580 1.00 80.69 109 GLU A O 1
ATOM 853 N N . ALA A 1 110 ? 12.545 -6.146 7.667 1.00 77.75 110 ALA A N 1
ATOM 854 C CA . ALA A 1 110 ? 13.143 -7.076 8.629 1.00 77.75 110 ALA A CA 1
ATOM 855 C C . ALA A 1 110 ? 13.084 -6.588 10.091 1.00 77.75 110 ALA A C 1
ATOM 857 O O . ALA A 1 110 ? 13.170 -7.390 11.022 1.00 77.75 110 ALA A O 1
ATOM 858 N N . HIS A 1 111 ? 12.941 -5.278 10.305 1.00 76.06 111 HIS A N 1
ATOM 859 C CA . HIS A 1 111 ? 12.780 -4.680 11.630 1.00 76.06 111 HIS A CA 1
ATOM 860 C C . HIS A 1 111 ? 11.324 -4.612 12.099 1.00 76.06 111 HIS A C 1
ATOM 862 O O . HIS A 1 111 ? 11.073 -4.235 13.247 1.00 76.06 111 HIS A O 1
ATOM 868 N N . MET A 1 112 ? 10.367 -4.978 11.248 1.00 75.94 112 MET A N 1
ATOM 869 C CA . MET A 1 112 ? 8.964 -5.035 11.624 1.00 75.94 112 MET A CA 1
ATOM 870 C C . MET A 1 112 ? 8.656 -6.335 12.360 1.00 75.94 112 MET A C 1
ATOM 872 O O . MET A 1 112 ? 9.151 -7.417 12.046 1.00 75.94 112 MET A O 1
ATOM 876 N N . THR A 1 113 ? 7.809 -6.223 13.376 1.00 72.69 113 THR A N 1
ATOM 877 C CA . THR A 1 113 ? 7.332 -7.358 14.164 1.00 72.69 113 THR A CA 1
ATOM 878 C C . THR A 1 113 ? 6.152 -8.016 13.462 1.00 72.69 113 THR A C 1
ATOM 880 O O . THR A 1 113 ? 5.011 -7.886 13.904 1.00 72.69 113 THR A O 1
ATOM 883 N N . TRP A 1 114 ? 6.428 -8.691 12.350 1.00 75.62 114 TRP A N 1
ATOM 884 C CA . TRP A 1 114 ? 5.447 -9.512 11.650 1.00 75.62 114 TRP A CA 1
ATOM 885 C C . TRP A 1 114 ? 5.320 -10.898 12.280 1.00 75.62 114 TRP A C 1
ATOM 887 O O . TRP A 1 114 ? 6.231 -11.374 12.962 1.00 75.62 114 TRP A O 1
ATOM 897 N N . ASP A 1 115 ? 4.183 -11.556 12.053 1.00 75.19 115 ASP A N 1
ATOM 898 C CA . ASP A 1 115 ? 4.011 -12.950 12.451 1.00 75.19 115 ASP A CA 1
ATOM 899 C C . ASP A 1 115 ? 4.968 -13.837 11.625 1.00 75.19 115 ASP A C 1
ATOM 901 O O . ASP A 1 115 ? 4.812 -13.936 10.405 1.00 75.19 115 ASP A O 1
ATOM 905 N N . PRO A 1 116 ? 5.944 -14.516 12.259 1.00 71.00 116 PRO A N 1
ATOM 906 C CA . PRO A 1 116 ? 6.937 -15.329 11.559 1.00 71.00 116 PRO A CA 1
ATOM 907 C C . PRO A 1 116 ? 6.344 -16.577 10.886 1.00 71.00 116 PRO A C 1
ATOM 909 O O . PRO A 1 116 ? 7.053 -17.271 10.158 1.00 71.00 116 PRO A O 1
ATOM 912 N N . SER A 1 117 ? 5.076 -16.910 11.149 1.00 79.06 117 SER A N 1
ATOM 913 C CA . SER A 1 117 ? 4.377 -18.015 10.490 1.00 79.06 117 SER A CA 1
ATOM 914 C C . SER A 1 117 ? 3.859 -17.664 9.093 1.00 79.06 117 SER A C 1
ATOM 916 O O . SER A 1 117 ? 3.543 -18.572 8.318 1.00 79.06 117 SER A O 1
ATOM 918 N N . VAL A 1 118 ? 3.785 -16.375 8.748 1.00 77.56 118 VAL A N 1
ATOM 919 C CA . VAL A 1 118 ? 3.345 -15.919 7.429 1.00 77.56 118 VAL A CA 1
ATOM 920 C C . VAL A 1 118 ? 4.544 -15.958 6.476 1.00 77.56 118 VAL A C 1
ATOM 922 O O . VAL A 1 118 ? 5.532 -15.263 6.709 1.00 77.56 118 VAL A O 1
ATOM 925 N N . PRO A 1 119 ? 4.508 -16.775 5.407 1.00 77.44 119 PRO A N 1
ATOM 926 C CA . PRO A 1 119 ? 5.600 -16.811 4.447 1.00 77.44 119 PRO A CA 1
ATOM 927 C C . PRO A 1 119 ? 5.657 -15.485 3.685 1.00 77.44 119 PRO A C 1
ATOM 929 O O . PRO A 1 119 ? 4.651 -15.043 3.131 1.00 77.44 119 PRO A O 1
ATOM 932 N N . ARG A 1 120 ? 6.846 -14.876 3.628 1.00 80.81 120 ARG A N 1
ATOM 933 C CA . ARG A 1 120 ? 7.085 -13.717 2.766 1.00 80.81 120 ARG A CA 1
ATOM 934 C C . ARG A 1 120 ? 7.033 -14.169 1.300 1.00 80.81 120 ARG A C 1
ATOM 936 O O . ARG A 1 120 ? 7.721 -15.138 0.961 1.00 80.81 120 ARG A O 1
ATOM 943 N N . PRO A 1 121 ? 6.250 -13.508 0.437 1.00 82.94 121 PRO A N 1
ATOM 944 C CA . PRO A 1 121 ? 6.230 -13.831 -0.982 1.00 82.94 121 PRO A CA 1
ATOM 945 C C . PRO A 1 121 ? 7.570 -13.478 -1.639 1.00 82.94 121 PRO A C 1
ATOM 947 O O . PRO A 1 121 ? 8.267 -12.553 -1.222 1.00 82.94 121 PRO A O 1
ATOM 950 N N . ASP A 1 122 ? 7.931 -14.223 -2.684 1.00 86.62 122 ASP A N 1
ATOM 951 C CA . ASP A 1 122 ? 9.146 -13.985 -3.473 1.00 86.62 122 ASP A CA 1
ATOM 952 C C . ASP A 1 122 ? 8.902 -12.876 -4.515 1.00 86.62 122 ASP A C 1
ATOM 954 O O . ASP A 1 122 ? 8.942 -13.093 -5.725 1.00 86.62 122 ASP A O 1
ATOM 958 N N . CYS A 1 123 ? 8.537 -11.685 -4.033 1.00 89.50 123 CYS A N 1
ATOM 959 C CA . CYS A 1 123 ? 8.335 -10.487 -4.843 1.00 89.50 123 CYS A CA 1
ATOM 960 C C . CYS A 1 123 ? 8.730 -9.228 -4.068 1.00 89.5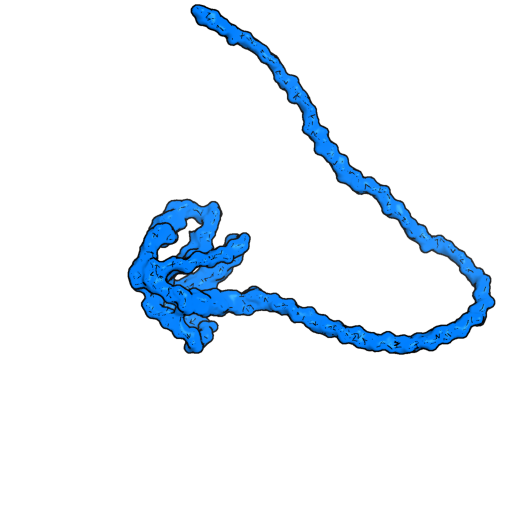0 123 CYS A C 1
ATOM 962 O O . CYS A 1 123 ? 8.703 -9.197 -2.837 1.00 89.50 123 CYS A O 1
ATOM 964 N N . ARG A 1 124 ? 9.077 -8.165 -4.792 1.00 91.94 124 ARG A N 1
ATOM 965 C CA . ARG A 1 124 ? 9.232 -6.827 -4.209 1.00 91.94 124 ARG A CA 1
ATOM 966 C C . ARG A 1 124 ? 7.878 -6.148 -4.087 1.00 91.94 124 ARG A C 1
ATOM 968 O O . ARG A 1 124 ? 6.972 -6.449 -4.858 1.00 91.94 124 ARG A O 1
ATOM 975 N N . PHE A 1 125 ? 7.765 -5.196 -3.173 1.00 92.50 125 PHE A N 1
ATOM 976 C CA . PHE A 1 125 ? 6.576 -4.365 -3.044 1.00 92.50 125 PHE A CA 1
ATOM 977 C C . PHE A 1 125 ? 6.870 -2.932 -3.454 1.00 92.50 125 PHE A C 1
ATOM 979 O O . PHE A 1 125 ? 7.968 -2.422 -3.234 1.00 92.50 125 PHE A O 1
ATOM 986 N N . LYS A 1 126 ? 5.866 -2.287 -4.040 1.00 92.19 126 LYS A N 1
ATOM 987 C CA . LYS A 1 126 ? 5.843 -0.844 -4.248 1.00 92.19 126 LYS A CA 1
ATOM 988 C C . LYS A 1 126 ? 4.474 -0.321 -3.853 1.00 92.19 126 LYS A C 1
ATOM 990 O O . LYS A 1 126 ? 3.468 -0.838 -4.341 1.00 92.19 126 LYS A O 1
ATOM 995 N N . VAL A 1 127 ? 4.440 0.645 -2.949 1.00 92.25 127 VAL A N 1
ATOM 996 C CA . VAL A 1 127 ? 3.215 1.167 -2.356 1.00 92.25 127 VAL A CA 1
ATOM 997 C C . VAL A 1 127 ? 2.878 2.499 -3.012 1.00 92.25 127 VAL A C 1
ATOM 999 O O . VAL A 1 127 ? 3.726 3.364 -3.211 1.00 92.25 127 VAL A O 1
ATOM 1002 N N . PHE A 1 128 ? 1.613 2.662 -3.367 1.00 91.44 128 PHE A N 1
ATOM 1003 C CA . PHE A 1 128 ? 1.092 3.858 -3.996 1.00 91.44 128 PHE A CA 1
ATOM 1004 C C . PHE A 1 128 ? -0.142 4.353 -3.273 1.00 91.44 128 PHE A C 1
ATOM 1006 O O . PHE A 1 128 ? -0.900 3.570 -2.707 1.00 91.44 128 PHE A O 1
ATOM 1013 N N . VAL A 1 129 ? -0.357 5.661 -3.363 1.00 90.50 129 VAL A N 1
ATOM 1014 C CA . VAL A 1 129 ? -1.530 6.322 -2.808 1.00 90.50 129 VAL A CA 1
ATOM 1015 C C . VAL A 1 129 ? -2.315 6.986 -3.930 1.00 90.50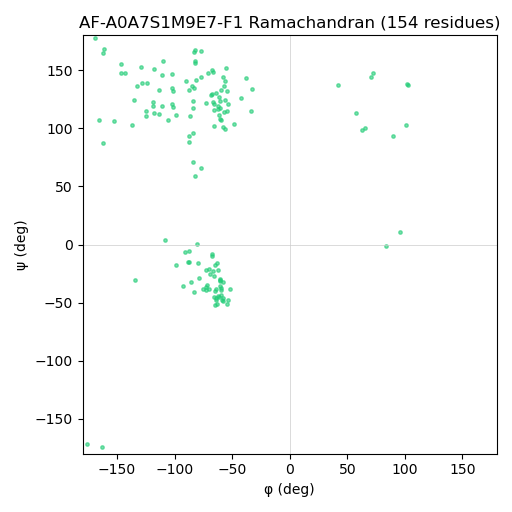 129 VAL A C 1
ATOM 1017 O O . VAL A 1 129 ? -1.797 7.846 -4.643 1.00 90.50 129 VAL A O 1
ATOM 1020 N N . LEU A 1 130 ? -3.582 6.611 -4.055 1.00 88.94 130 LEU A N 1
ATOM 1021 C CA . LEU A 1 130 ? -4.568 7.248 -4.907 1.00 88.94 130 LEU A CA 1
ATOM 1022 C C . LEU A 1 130 ? -5.522 8.062 -4.040 1.00 88.94 130 LEU A C 1
ATOM 1024 O O . LEU A 1 130 ? -6.413 7.550 -3.368 1.00 88.94 130 LEU A O 1
ATOM 1028 N N . HIS A 1 131 ? -5.375 9.381 -4.099 1.00 85.88 131 HIS A N 1
ATOM 1029 C CA . HIS A 1 131 ? -6.310 10.280 -3.442 1.00 85.88 131 HIS A CA 1
ATOM 1030 C C . HIS A 1 131 ? -6.556 11.533 -4.277 1.00 85.88 131 HIS A C 1
ATOM 1032 O O . HIS A 1 131 ? -5.656 12.043 -4.940 1.00 85.88 131 HIS A O 1
ATOM 1038 N N . SER A 1 132 ? -7.768 12.090 -4.212 1.00 83.94 132 SER A N 1
ATOM 1039 C CA . SER A 1 132 ? -8.171 13.247 -5.027 1.00 83.94 132 SER A CA 1
ATOM 1040 C C . SER A 1 132 ? -7.367 14.525 -4.758 1.00 83.94 132 SER A C 1
ATOM 1042 O O . SER A 1 132 ? -7.447 15.469 -5.539 1.00 83.94 132 SER A O 1
ATOM 1044 N N . LEU A 1 133 ? -6.639 14.582 -3.637 1.00 80.94 133 LEU A N 1
ATOM 1045 C CA . LEU A 1 133 ? -5.786 15.714 -3.255 1.00 80.94 133 LEU A CA 1
ATOM 1046 C C . LEU A 1 133 ? -4.362 15.624 -3.824 1.00 80.94 133 LEU A C 1
ATOM 1048 O O . LEU A 1 133 ? -3.653 16.626 -3.805 1.00 80.94 133 LEU A O 1
ATOM 1052 N N . ILE A 1 134 ? -3.942 14.454 -4.311 1.00 78.00 134 ILE A N 1
ATOM 1053 C CA . ILE A 1 134 ? -2.623 14.266 -4.920 1.00 78.00 134 ILE A CA 1
ATOM 1054 C C . ILE A 1 134 ? -2.727 14.668 -6.402 1.00 78.00 134 ILE A C 1
ATOM 1056 O O . ILE A 1 134 ? -3.711 14.310 -7.055 1.00 78.00 134 ILE A O 1
ATOM 1060 N N . PRO A 1 135 ? -1.767 15.413 -6.973 1.00 80.69 135 PRO A N 1
ATOM 1061 C CA . PRO A 1 135 ? -1.783 15.749 -8.393 1.00 80.69 135 PRO A CA 1
ATOM 1062 C C . PRO A 1 135 ? -1.852 14.500 -9.282 1.00 80.69 135 PRO A C 1
ATOM 1064 O O . PRO A 1 135 ? -1.195 13.495 -9.016 1.00 80.69 135 PRO A O 1
ATOM 1067 N N . LYS A 1 136 ? -2.632 14.562 -10.368 1.00 78.88 136 LYS A N 1
ATOM 1068 C CA . LYS A 1 136 ? -2.787 13.427 -11.293 1.00 78.88 136 LYS A CA 1
ATOM 1069 C C . LYS A 1 136 ? -1.472 12.992 -11.925 1.00 78.88 136 LYS A C 1
ATOM 1071 O O . LYS A 1 136 ? -1.249 11.799 -12.055 1.00 78.88 136 LYS A O 1
ATOM 1076 N N . ASP A 1 137 ? -0.595 13.939 -12.243 1.00 77.81 137 ASP A N 1
ATOM 1077 C CA . ASP A 1 137 ? 0.697 13.652 -12.872 1.00 77.81 137 ASP A CA 1
ATOM 1078 C C . ASP A 1 137 ? 1.586 12.753 -11.987 1.00 77.81 137 ASP A C 1
ATOM 1080 O O . ASP A 1 137 ? 2.358 11.945 -12.498 1.00 77.81 137 ASP A O 1
ATOM 1084 N N . GLU A 1 138 ? 1.441 12.851 -10.659 1.00 73.44 138 GLU A N 1
ATOM 1085 C CA . GLU A 1 138 ? 2.155 12.011 -9.686 1.00 73.44 138 GLU A CA 1
ATOM 1086 C C . GLU A 1 138 ? 1.523 10.615 -9.541 1.00 73.44 138 GLU A C 1
ATOM 1088 O O . GLU A 1 138 ? 2.225 9.647 -9.257 1.00 73.44 138 GLU A O 1
ATOM 1093 N N . GLN A 1 139 ? 0.211 10.493 -9.773 1.00 75.88 139 GLN A N 1
ATOM 1094 C CA . GLN A 1 139 ? -0.523 9.222 -9.711 1.00 75.88 139 GLN A CA 1
ATOM 1095 C C . GLN A 1 139 ? -0.396 8.425 -11.017 1.00 75.88 139 GLN A C 1
ATOM 1097 O O . GLN A 1 139 ? -0.237 7.202 -11.003 1.00 75.88 139 GLN A O 1
ATOM 1102 N N . GLU A 1 140 ? -0.471 9.110 -12.161 1.00 71.12 140 GLU A N 1
ATOM 1103 C CA . GLU A 1 140 ? -0.696 8.465 -13.451 1.00 71.12 140 GLU A CA 1
ATOM 1104 C C . GLU A 1 140 ? 0.519 7.689 -13.964 1.00 71.12 140 GLU A C 1
ATOM 1106 O O . GLU A 1 140 ? 0.361 6.584 -14.476 1.00 71.12 140 GLU A O 1
ATOM 1111 N N . GLY A 1 141 ? 1.728 8.220 -13.767 1.00 65.06 141 GLY A N 1
ATOM 1112 C CA . GLY A 1 141 ? 2.962 7.616 -14.280 1.00 65.06 141 GLY A CA 1
ATOM 1113 C C . GLY A 1 141 ? 3.522 6.454 -13.454 1.00 65.06 141 GLY A C 1
ATOM 1114 O O . GLY A 1 141 ? 4.597 5.958 -13.774 1.00 65.06 141 GLY A O 1
ATOM 1115 N N . ALA A 1 142 ? 2.868 6.060 -12.359 1.00 67.75 142 ALA A N 1
ATOM 1116 C CA . ALA A 1 142 ? 3.395 5.017 -11.480 1.00 67.75 142 ALA A CA 1
ATOM 1117 C C . ALA A 1 142 ? 2.357 3.966 -11.069 1.00 67.75 142 ALA A C 1
ATOM 1119 O O . ALA A 1 142 ? 2.728 2.809 -10.872 1.00 67.75 142 ALA A O 1
ATOM 1120 N N . VAL A 1 143 ? 1.076 4.342 -10.976 1.00 78.62 143 VAL A N 1
ATOM 1121 C CA . VAL A 1 143 ? 0.004 3.439 -10.525 1.00 78.62 143 VAL A CA 1
ATOM 1122 C C . VAL A 1 143 ? -0.692 2.719 -11.677 1.00 78.62 143 VAL A C 1
ATOM 1124 O O . VAL A 1 143 ? -1.086 1.565 -11.521 1.00 78.62 143 VAL A O 1
ATOM 1127 N N . PHE A 1 144 ? -0.857 3.381 -12.827 1.00 81.69 144 PHE A N 1
ATOM 1128 C CA . PHE A 1 144 ? -1.592 2.811 -13.966 1.00 81.69 144 PHE A CA 1
ATOM 1129 C C . PHE A 1 144 ? -0.711 2.038 -14.949 1.00 81.69 144 PHE A C 1
ATOM 1131 O O . PHE A 1 144 ? -1.238 1.381 -15.848 1.00 81.69 144 PHE A O 1
ATOM 1138 N N . ASP A 1 145 ? 0.606 2.074 -14.760 1.00 84.88 145 ASP A N 1
ATOM 1139 C CA . ASP A 1 145 ? 1.522 1.202 -15.481 1.00 84.88 145 ASP A CA 1
ATOM 1140 C C . ASP A 1 145 ? 1.497 -0.212 -14.891 1.00 84.88 145 ASP A C 1
ATOM 1142 O O . ASP A 1 145 ? 1.369 -0.415 -13.680 1.00 84.88 145 ASP A O 1
ATOM 1146 N N . ALA A 1 146 ? 1.636 -1.209 -15.766 1.00 85.88 146 ALA A N 1
ATOM 1147 C CA . ALA A 1 146 ? 1.704 -2.600 -15.345 1.00 85.88 146 ALA A CA 1
ATOM 1148 C C . ALA A 1 146 ? 2.907 -2.817 -14.399 1.00 85.88 146 ALA A C 1
ATOM 1150 O O . ALA A 1 146 ? 4.014 -2.372 -14.729 1.00 85.88 146 ALA A O 1
ATOM 1151 N N . PRO A 1 147 ? 2.726 -3.512 -13.258 1.00 90.19 147 PRO A N 1
ATOM 1152 C CA . PRO A 1 147 ? 3.823 -3.794 -12.345 1.00 90.19 147 PRO A CA 1
ATOM 1153 C C . PRO A 1 147 ? 4.955 -4.572 -13.034 1.00 90.19 147 PRO A C 1
ATOM 1155 O O . PRO A 1 147 ? 4.691 -5.438 -13.878 1.00 90.19 147 PRO A O 1
ATOM 1158 N N . PRO A 1 148 ? 6.227 -4.313 -12.678 1.00 90.75 148 PRO A N 1
ATOM 1159 C CA . PRO A 1 148 ? 7.344 -5.140 -13.118 1.00 90.75 148 PRO A CA 1
ATOM 1160 C C . PRO A 1 148 ? 7.146 -6.623 -12.747 1.00 90.75 148 PRO A C 1
ATOM 1162 O O . PRO A 1 148 ? 6.538 -6.926 -11.723 1.00 90.75 148 PRO A O 1
ATOM 1165 N N . PRO A 1 149 ? 7.710 -7.574 -13.513 1.00 90.44 149 PRO A N 1
ATOM 1166 C CA . PRO A 1 149 ? 7.485 -9.009 -13.308 1.00 90.44 149 PRO A CA 1
ATOM 1167 C C . PRO A 1 149 ? 8.077 -9.572 -12.004 1.00 90.44 149 PRO A C 1
ATOM 1169 O O . PRO A 1 149 ? 7.839 -10.731 -11.692 1.00 90.44 149 PRO A O 1
ATOM 1172 N N . ASP A 1 150 ? 8.868 -8.793 -11.265 1.00 93.50 150 ASP A N 1
ATOM 1173 C CA . ASP A 1 150 ? 9.442 -9.135 -9.956 1.00 93.50 150 ASP A CA 1
ATOM 1174 C C . ASP A 1 150 ? 8.790 -8.358 -8.797 1.00 93.50 150 ASP A C 1
ATOM 1176 O O . ASP A 1 150 ? 9.230 -8.466 -7.651 1.00 93.50 150 ASP A O 1
ATOM 1180 N N . THR A 1 151 ? 7.767 -7.551 -9.090 1.00 92.38 151 THR A N 1
ATOM 1181 C CA . THR A 1 151 ? 7.215 -6.559 -8.167 1.00 92.38 151 THR A CA 1
ATOM 1182 C C . THR A 1 151 ? 5.691 -6.654 -8.122 1.00 92.38 151 THR A C 1
ATOM 1184 O O . THR A 1 151 ? 5.037 -6.760 -9.156 1.00 92.38 151 THR A O 1
ATOM 1187 N N . ALA A 1 152 ? 5.121 -6.593 -6.924 1.00 93.56 152 ALA A N 1
ATOM 1188 C CA . ALA A 1 152 ? 3.698 -6.409 -6.690 1.00 93.56 152 ALA A CA 1
ATOM 1189 C C . ALA A 1 152 ? 3.429 -4.947 -6.305 1.00 93.56 152 ALA A C 1
ATOM 1191 O O . ALA A 1 152 ? 4.114 -4.379 -5.448 1.00 93.56 152 ALA A O 1
ATOM 1192 N N . HIS A 1 153 ? 2.436 -4.324 -6.936 1.00 93.69 153 HIS A N 1
ATOM 1193 C CA . HIS A 1 153 ? 1.994 -2.981 -6.560 1.00 93.69 153 HIS A CA 1
ATOM 1194 C C . HIS A 1 153 ? 0.930 -3.077 -5.461 1.00 93.69 153 HIS A C 1
ATOM 1196 O O . HIS A 1 153 ? -0.014 -3.851 -5.584 1.00 93.69 153 HIS A O 1
ATOM 1202 N N . VAL A 1 154 ? 1.047 -2.282 -4.401 1.00 93.75 154 VAL A N 1
ATOM 1203 C CA . VAL A 1 154 ? 0.005 -2.109 -3.381 1.00 93.75 154 VAL A CA 1
ATOM 1204 C C . VAL A 1 154 ? -0.536 -0.698 -3.519 1.00 93.75 154 VAL A C 1
ATOM 1206 O O . VAL A 1 154 ? 0.214 0.263 -3.411 1.00 93.75 154 VAL A O 1
ATOM 1209 N N . ILE A 1 155 ? -1.823 -0.569 -3.802 1.00 93.06 155 ILE A N 1
ATOM 1210 C CA . ILE A 1 155 ? -2.463 0.692 -4.166 1.00 93.06 155 ILE A CA 1
ATOM 1211 C C . ILE A 1 155 ? -3.532 0.983 -3.118 1.00 93.06 155 ILE A C 1
ATOM 1213 O O . ILE A 1 155 ? -4.449 0.178 -2.937 1.00 93.06 155 ILE A O 1
ATOM 1217 N N . LEU A 1 156 ? -3.378 2.108 -2.425 1.00 92.06 156 LEU A N 1
ATOM 1218 C CA . LEU A 1 156 ? -4.250 2.585 -1.350 1.00 92.06 156 LEU A CA 1
ATOM 1219 C C . LEU A 1 156 ? -5.152 3.721 -1.826 1.00 92.06 156 LEU A C 1
ATOM 1221 O O . LEU A 1 156 ? -4.641 4.564 -2.596 1.00 92.06 156 LEU A O 1
#

InterPro domains:
  IPR027417 P-loop containing nucleoside triphosphate hydrolase [G3DSA:3.40.50.300] (36-156)

pLDDT: mean 70.17, std 21.18, range [32.06, 93.75]

Secondary structure (DSSP, 8-state):
---------------------------------------------PPPPP----------TTTTHHHHHHHHHHHH--TT-EEE---SSHHHHHHHHHHHGGGG-HHHHTTS---TTSPPPSSEEEEE---TTS-HHHHHHHHSSPPPTTEEEEE-

Sequence (156 aa):
GTGGQEAEGPEEEQRPARGEFDDSDPSEDEEDEEDAEAEKQAPVQQPAKPKRWRKEVSPAILRGLDILVYELISRVAQPGEGILIFLPGIGEITELHETLLPLEDTDREAHMTWDPSVPRPDCRFKVFVLHSLIPKDEQEGAVFDAPPPDTAHVIL

Solvent-accessible surface area (backbone atoms only — not comparable to full-atom values): 10660 Å² total; per-residue (Å²): 131,85,84,85,81,90,78,90,82,91,86,81,88,84,82,87,76,84,82,77,87,75,86,79,84,86,79,90,85,81,91,86,88,82,88,78,96,68,97,68,83,79,77,82,77,71,80,77,75,81,78,78,74,73,79,80,78,75,78,63,69,80,70,57,43,70,57,49,50,50,57,48,47,40,72,69,60,43,52,38,38,73,47,79,50,91,65,97,45,70,68,58,40,51,55,50,47,65,69,49,53,36,55,57,35,72,76,54,38,70,74,51,92,66,71,86,86,60,66,79,52,100,46,44,44,44,81,45,74,71,52,94,88,55,60,63,79,73,40,54,81,65,68,75,51,81,41,53,76,57,22,20,34,39,38,55

Foldseek 3Di:
DDDDDDDDDDDDDDDDDDDDPDDDDDDDDDDDDDDDDDDDDDDPDDPDDDDPDDPPPDPPCVPCPLQVVVLVCQVPFAFQEEAEDDDDDPVVLVVSCVSCVLQQPPVSVVPDPHDPVRDGDQAGEDEEEDDPPDDVVVCPPPPVDTGHRRYYYYYD

Nearest PDB structures (foldseek):
  6h57-assembly1_A  TM=6.301E-01  e=1.242E-02  Saccharomyces cerevisiae S288C

Radius of gyration: 34.0 Å; Cα contacts (8 Å, |Δi|>4): 125; chains: 1; bounding box: 69×63×102 Å